Protein AF-A0A358Y754-F1 (afdb_monomer_lite)

Structure (mmCIF, N/CA/C/O backbone):
data_AF-A0A358Y754-F1
#
_entry.id   AF-A0A358Y754-F1
#
loop_
_atom_site.group_PDB
_atom_site.id
_atom_site.type_symbol
_atom_site.label_atom_id
_atom_site.label_alt_id
_atom_site.label_comp_id
_atom_site.label_asym_id
_atom_site.label_entity_id
_atom_site.label_seq_id
_atom_site.pdbx_PDB_ins_code
_atom_site.Cartn_x
_atom_site.Cartn_y
_atom_site.Cartn_z
_atom_site.occupancy
_atom_site.B_iso_or_equiv
_atom_site.auth_seq_id
_atom_site.auth_comp_id
_atom_site.auth_asym_id
_atom_site.auth_atom_id
_atom_site.pdbx_PDB_model_num
ATOM 1 N N . MET A 1 1 ? 4.904 1.450 -26.229 1.00 44.34 1 MET A N 1
ATOM 2 C CA . MET A 1 1 ? 3.844 1.472 -25.197 1.00 44.34 1 MET A CA 1
ATOM 3 C C . MET A 1 1 ? 4.305 2.407 -24.102 1.00 44.34 1 MET A C 1
ATOM 5 O O . MET A 1 1 ? 5.367 2.182 -23.542 1.00 44.34 1 MET A O 1
ATOM 9 N N . GLY A 1 2 ? 3.604 3.532 -23.963 1.00 46.59 2 GLY A N 1
ATOM 10 C CA . GLY A 1 2 ? 4.080 4.716 -23.255 1.00 46.59 2 GLY A CA 1
ATOM 11 C C . GLY A 1 2 ? 4.375 4.470 -21.779 1.00 46.59 2 GLY A C 1
ATOM 12 O O . GLY A 1 2 ? 3.590 3.831 -21.088 1.00 46.59 2 GLY A O 1
ATOM 13 N N . ILE A 1 3 ? 5.521 4.996 -21.352 1.00 49.88 3 ILE A N 1
ATOM 14 C CA . ILE A 1 3 ? 5.840 5.661 -20.078 1.00 49.88 3 ILE A CA 1
ATOM 15 C C . ILE A 1 3 ? 4.628 6.178 -19.270 1.00 49.88 3 ILE A C 1
ATOM 17 O O . ILE A 1 3 ? 4.520 7.363 -18.971 1.00 49.88 3 ILE A O 1
ATOM 21 N N . MET A 1 4 ? 3.728 5.294 -18.842 1.00 53.53 4 MET A N 1
ATOM 22 C CA . MET A 1 4 ? 2.977 5.490 -17.606 1.00 53.53 4 MET A CA 1
ATOM 23 C C . MET A 1 4 ? 4.018 5.402 -16.495 1.00 53.53 4 MET A C 1
ATOM 25 O O . MET A 1 4 ? 4.261 4.327 -15.942 1.00 53.53 4 MET A O 1
ATOM 29 N N . SER A 1 5 ? 4.728 6.515 -16.285 1.00 69.75 5 SER A N 1
ATOM 30 C CA . SER A 1 5 ? 5.697 6.694 -15.214 1.00 69.75 5 SER A CA 1
ATOM 31 C C . SER A 1 5 ? 5.061 6.148 -13.948 1.00 69.75 5 SER A C 1
ATOM 33 O O . SER A 1 5 ? 3.912 6.477 -13.660 1.00 69.75 5 SER A O 1
ATOM 35 N N . ILE A 1 6 ? 5.770 5.302 -13.208 1.00 77.12 6 ILE A N 1
ATOM 36 C CA . ILE A 1 6 ? 5.284 4.671 -11.973 1.00 77.12 6 ILE A CA 1
ATOM 37 C C . ILE A 1 6 ? 4.584 5.662 -11.032 1.00 77.12 6 ILE A C 1
ATOM 39 O O . ILE A 1 6 ? 3.609 5.317 -10.377 1.00 77.12 6 ILE A O 1
ATOM 43 N N . LEU A 1 7 ? 5.010 6.926 -11.072 1.00 80.88 7 LEU A N 1
ATOM 44 C CA . LEU A 1 7 ? 4.403 8.076 -10.410 1.00 80.88 7 LEU A CA 1
ATOM 45 C C . LEU A 1 7 ? 2.908 8.265 -10.719 1.00 80.88 7 LEU A C 1
ATOM 47 O O . LEU A 1 7 ? 2.136 8.497 -9.795 1.00 80.88 7 LEU A O 1
ATOM 51 N N . GLY A 1 8 ? 2.483 8.128 -11.978 1.00 84.00 8 GLY A N 1
ATOM 52 C CA . GLY A 1 8 ? 1.069 8.195 -12.361 1.00 84.00 8 GLY A CA 1
ATOM 53 C C . GLY A 1 8 ? 0.273 7.040 -11.757 1.00 84.00 8 GLY A C 1
ATOM 54 O O . GLY A 1 8 ? -0.754 7.258 -11.123 1.00 84.00 8 GLY A O 1
ATOM 55 N N . LEU A 1 9 ? 0.822 5.823 -11.817 1.00 84.12 9 LEU A N 1
ATOM 56 C CA . LEU A 1 9 ? 0.214 4.640 -11.201 1.00 84.12 9 LEU A CA 1
ATOM 57 C C . LEU A 1 9 ? 0.102 4.786 -9.672 1.00 84.12 9 LEU A C 1
ATOM 59 O O . LEU A 1 9 ? -0.897 4.388 -9.069 1.00 84.12 9 LEU A O 1
ATOM 63 N N . MET A 1 10 ? 1.119 5.372 -9.035 1.00 85.62 10 MET A N 1
ATOM 64 C CA . MET A 1 10 ? 1.126 5.686 -7.606 1.00 85.62 10 MET A CA 1
ATOM 65 C C . MET A 1 10 ? 0.062 6.728 -7.256 1.00 85.62 10 MET A C 1
ATOM 67 O O . MET A 1 10 ? -0.617 6.586 -6.238 1.00 85.62 10 MET A O 1
ATOM 71 N N . GLU A 1 11 ? -0.114 7.756 -8.084 1.00 87.81 11 GLU A N 1
ATOM 72 C CA . GLU A 1 11 ? -1.140 8.779 -7.889 1.00 87.81 11 GLU A CA 1
ATOM 73 C C . GLU A 1 11 ? -2.555 8.205 -8.046 1.00 87.81 11 GLU A C 1
ATOM 75 O O . GLU A 1 11 ? -3.382 8.362 -7.146 1.00 87.81 11 GLU A O 1
ATOM 80 N N . GLU A 1 12 ? -2.820 7.463 -9.123 1.00 88.00 12 GLU A N 1
ATOM 81 C CA . GLU A 1 12 ? -4.108 6.799 -9.368 1.00 88.00 12 GLU A CA 1
ATOM 82 C C . GLU A 1 12 ? -4.465 5.822 -8.242 1.00 88.00 12 GLU A C 1
ATOM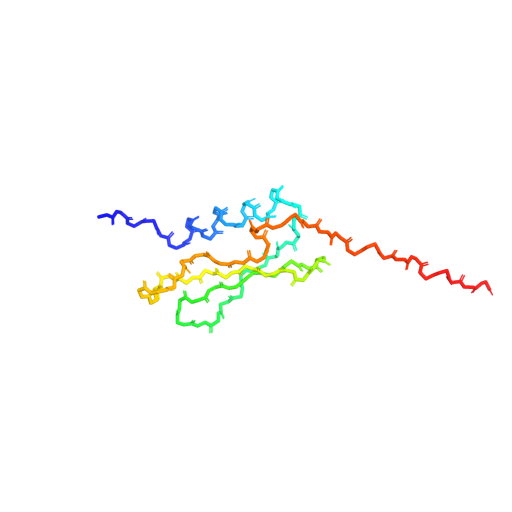 84 O O . GLU A 1 12 ? -5.590 5.816 -7.723 1.00 88.00 12 GLU A O 1
ATOM 89 N N . THR A 1 13 ? -3.484 5.031 -7.801 1.00 87.94 13 THR A N 1
ATOM 90 C CA . THR A 1 13 ? -3.658 4.090 -6.692 1.00 87.94 13 THR A CA 1
ATOM 91 C C . THR A 1 13 ? -3.966 4.832 -5.396 1.00 87.94 13 THR A C 1
ATOM 93 O O . THR A 1 13 ? -4.906 4.470 -4.687 1.00 87.94 13 THR A O 1
ATOM 96 N N . LYS A 1 14 ? -3.230 5.909 -5.092 1.00 88.56 14 LYS A N 1
ATOM 97 C CA . LYS A 1 14 ? -3.468 6.723 -3.895 1.00 88.56 14 LYS A CA 1
ATOM 98 C C . LYS A 1 14 ? -4.861 7.351 -3.920 1.00 88.56 14 LYS A C 1
ATOM 100 O O . LYS A 1 14 ? -5.571 7.254 -2.923 1.00 88.56 14 LYS A O 1
ATOM 105 N N . ASN A 1 15 ? -5.280 7.923 -5.047 1.00 89.38 15 ASN A N 1
ATOM 106 C CA . ASN A 1 15 ? -6.614 8.503 -5.208 1.00 89.38 15 ASN A CA 1
ATOM 107 C C . ASN A 1 15 ? -7.718 7.458 -5.036 1.00 89.38 15 ASN A C 1
ATOM 109 O O . ASN A 1 15 ? -8.690 7.710 -4.330 1.00 89.38 15 ASN A O 1
ATOM 113 N N . THR A 1 16 ? -7.546 6.257 -5.589 1.00 88.31 16 THR A N 1
ATOM 114 C CA . THR A 1 16 ? -8.509 5.156 -5.422 1.00 88.31 16 THR A CA 1
ATOM 115 C C . THR A 1 16 ? -8.640 4.737 -3.958 1.00 88.31 16 THR A C 1
ATOM 117 O O . THR A 1 16 ? -9.744 4.536 -3.447 1.00 88.31 16 THR A O 1
ATOM 120 N N . VAL A 1 17 ? -7.512 4.628 -3.258 1.00 87.69 17 VAL A N 1
ATOM 121 C CA . VAL A 1 17 ? -7.466 4.260 -1.839 1.00 87.69 17 VAL A CA 1
ATOM 122 C C . VAL A 1 17 ? -8.096 5.359 -0.967 1.00 87.69 17 VAL A C 1
ATOM 124 O O . VAL A 1 17 ? -8.903 5.049 -0.088 1.00 87.69 17 VAL A O 1
ATOM 127 N N . LEU A 1 18 ? -7.829 6.637 -1.259 1.00 87.06 18 LEU A N 1
ATOM 128 C CA . LEU A 1 18 ? -8.477 7.784 -0.607 1.00 87.06 18 LEU A CA 1
ATOM 129 C C . LEU A 1 18 ? -9.991 7.820 -0.873 1.00 87.06 18 LEU A C 1
ATOM 131 O O . LEU A 1 18 ? -10.770 8.015 0.059 1.00 87.06 18 LEU A O 1
ATOM 135 N N . HIS A 1 19 ? -10.423 7.565 -2.111 1.00 87.00 19 HIS A N 1
ATOM 136 C CA . HIS A 1 19 ? -11.837 7.529 -2.500 1.00 87.00 19 HIS A CA 1
ATOM 137 C C . HIS A 1 19 ? -12.612 6.415 -1.775 1.00 87.00 19 HIS A C 1
ATOM 139 O O . HIS A 1 19 ? -13.791 6.560 -1.464 1.00 87.00 19 HIS A O 1
ATOM 145 N N . ARG A 1 20 ? -11.937 5.314 -1.427 1.00 83.56 20 ARG A N 1
ATOM 146 C CA . ARG A 1 20 ? -12.476 4.222 -0.592 1.00 83.56 20 ARG A CA 1
ATOM 147 C C . ARG A 1 20 ? -12.484 4.530 0.913 1.00 83.56 20 ARG A C 1
ATOM 149 O O . ARG A 1 20 ? -12.855 3.673 1.721 1.00 83.56 20 ARG A O 1
ATOM 156 N N . GLY A 1 21 ? -12.076 5.738 1.298 1.00 83.94 21 GLY A N 1
ATOM 157 C CA . GLY A 1 21 ? -12.100 6.239 2.670 1.00 83.94 21 GLY A CA 1
ATOM 158 C C . GLY A 1 21 ? -10.897 5.833 3.520 1.00 83.94 21 GLY A C 1
ATOM 159 O O . GLY A 1 21 ? -10.955 5.975 4.743 1.00 83.94 21 GLY A O 1
ATOM 160 N N . HIS A 1 22 ? -9.828 5.304 2.915 1.00 86.69 22 HIS A N 1
ATOM 161 C CA . HIS A 1 22 ? -8.600 4.969 3.639 1.00 86.69 22 HIS A CA 1
ATOM 162 C C . HIS A 1 22 ? -7.758 6.216 3.882 1.00 86.69 22 HIS A C 1
ATOM 164 O O . HIS A 1 22 ? -7.591 7.054 3.003 1.00 86.69 22 HIS A O 1
ATOM 170 N N . ASN A 1 23 ? -7.180 6.311 5.073 1.00 87.12 23 ASN A N 1
ATOM 171 C CA . ASN A 1 23 ? -6.301 7.404 5.458 1.00 87.12 23 ASN A CA 1
ATOM 172 C C . ASN A 1 23 ? -4.842 6.984 5.302 1.00 87.12 23 ASN A C 1
ATOM 174 O O . ASN A 1 23 ? -4.293 6.254 6.131 1.00 87.12 23 ASN A O 1
ATOM 178 N N . VAL A 1 24 ? -4.228 7.427 4.216 1.00 85.19 24 VAL A N 1
ATOM 179 C CA . VAL A 1 24 ? -2.906 6.989 3.776 1.00 85.19 24 VAL A CA 1
ATOM 180 C C . VAL A 1 24 ? -1.979 8.191 3.652 1.00 85.19 24 VAL A C 1
ATOM 182 O O . VAL A 1 24 ? -2.359 9.218 3.093 1.00 85.19 24 VAL A O 1
ATOM 185 N N . LYS A 1 25 ? -0.766 8.088 4.203 1.00 80.38 25 LYS A N 1
ATOM 186 C CA . LYS A 1 25 ? 0.174 9.219 4.288 1.00 80.38 25 LYS A CA 1
ATOM 187 C C . LYS A 1 25 ? 1.202 9.191 3.159 1.00 80.38 25 LYS A C 1
ATOM 189 O O . LYS A 1 25 ? 1.013 9.841 2.127 1.00 80.38 25 LYS A O 1
ATOM 194 N N . ASN A 1 26 ? 2.266 8.421 3.368 1.00 84.00 26 ASN A N 1
ATOM 195 C CA . ASN A 1 26 ? 3.406 8.317 2.470 1.00 84.00 26 ASN A CA 1
ATOM 196 C C . ASN A 1 26 ? 3.539 6.903 1.917 1.00 84.00 26 ASN A C 1
ATOM 198 O O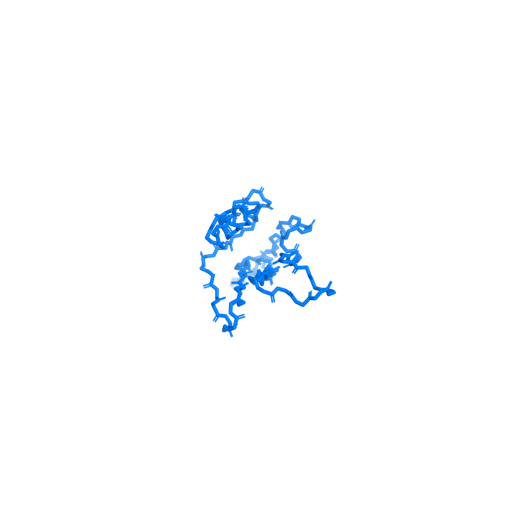 . ASN A 1 26 ? 3.191 5.928 2.583 1.00 84.00 26 ASN A O 1
ATOM 202 N N . TRP A 1 27 ? 4.092 6.826 0.712 1.00 85.06 27 TRP A N 1
ATOM 203 C CA . TRP A 1 27 ? 4.596 5.580 0.162 1.00 85.06 27 TRP A CA 1
ATOM 204 C C . TRP A 1 27 ? 5.864 5.171 0.917 1.00 85.06 27 TRP A C 1
ATOM 206 O O . TRP A 1 27 ? 6.783 5.971 1.093 1.00 85.06 27 TRP A O 1
ATOM 216 N N . LEU A 1 28 ? 5.897 3.926 1.369 1.00 87.00 28 LEU A N 1
ATOM 217 C CA . LEU A 1 28 ? 7.086 3.222 1.817 1.00 87.00 28 LEU A CA 1
ATOM 218 C C . LEU A 1 28 ? 7.790 2.629 0.601 1.00 87.00 28 LEU A C 1
ATOM 220 O O . LEU A 1 28 ? 7.214 1.820 -0.120 1.00 87.00 28 LEU A O 1
ATOM 224 N N . VAL A 1 29 ? 9.041 3.019 0.385 1.00 85.44 29 VAL A N 1
ATOM 225 C CA . VAL A 1 29 ? 9.896 2.421 -0.643 1.00 85.44 29 VAL A CA 1
ATOM 226 C C . VAL A 1 29 ? 10.563 1.194 -0.028 1.00 85.44 29 VAL A C 1
ATOM 228 O O . VAL A 1 29 ? 11.360 1.330 0.896 1.00 85.44 29 VAL A O 1
ATOM 231 N N . LEU A 1 30 ? 10.208 0.001 -0.506 1.00 81.31 30 LEU A N 1
ATOM 232 C CA . LEU A 1 30 ? 10.739 -1.271 0.004 1.00 81.31 30 LEU A CA 1
ATOM 233 C C . LEU A 1 30 ? 12.044 -1.692 -0.698 1.00 81.31 30 LEU A C 1
ATOM 235 O O . LEU A 1 30 ? 12.705 -2.623 -0.248 1.00 81.31 30 LEU A O 1
ATOM 239 N N . GLY A 1 31 ? 12.435 -0.983 -1.762 1.00 75.81 31 GLY A N 1
ATOM 240 C CA . GLY A 1 31 ? 13.576 -1.318 -2.618 1.00 75.81 31 GLY A CA 1
ATOM 241 C C . GLY A 1 31 ? 13.160 -2.163 -3.825 1.00 75.81 31 GLY A C 1
ATOM 242 O O . GLY A 1 31 ? 12.062 -2.717 -3.845 1.00 75.81 31 GLY A O 1
ATOM 243 N N . ASN A 1 32 ? 14.023 -2.231 -4.845 1.00 76.00 32 ASN A N 1
ATOM 244 C CA . ASN A 1 32 ? 13.771 -2.984 -6.084 1.00 76.00 32 ASN A CA 1
ATOM 245 C C . ASN A 1 32 ? 12.459 -2.562 -6.790 1.00 76.00 32 ASN A C 1
ATOM 247 O O . ASN A 1 32 ? 11.653 -3.405 -7.187 1.00 76.00 32 ASN A O 1
ATOM 251 N N . ASP A 1 33 ? 12.213 -1.246 -6.820 1.00 79.75 33 ASP A N 1
ATOM 252 C CA . ASP A 1 33 ? 11.038 -0.602 -7.429 1.00 79.75 33 ASP A CA 1
ATOM 253 C C . ASP A 1 33 ? 9.686 -1.100 -6.882 1.00 79.75 33 ASP A C 1
ATOM 255 O O . ASP A 1 33 ? 8.655 -1.115 -7.563 1.00 79.75 33 ASP A O 1
ATOM 259 N N . CYS A 1 34 ? 9.700 -1.519 -5.613 1.00 83.88 34 CYS A N 1
ATOM 260 C CA . CYS A 1 34 ? 8.519 -1.877 -4.843 1.00 83.88 34 CYS A CA 1
ATOM 261 C C . CYS A 1 34 ? 8.121 -0.733 -3.902 1.00 83.88 34 CYS A C 1
ATOM 263 O O . CYS A 1 34 ? 8.915 -0.259 -3.082 1.00 83.88 34 CYS A O 1
ATOM 265 N N . TYR A 1 35 ? 6.853 -0.341 -3.970 1.00 88.25 35 TYR A N 1
ATOM 266 C CA . TYR A 1 35 ? 6.266 0.719 -3.161 1.00 88.25 35 TYR A CA 1
ATOM 267 C C . TYR A 1 35 ? 5.076 0.173 -2.390 1.00 88.25 35 TYR A C 1
ATOM 269 O O . TYR A 1 35 ? 4.200 -0.454 -2.969 1.00 88.25 35 TYR A O 1
ATOM 277 N N . ALA A 1 36 ? 5.012 0.427 -1.092 1.00 88.50 36 ALA A N 1
ATOM 278 C CA . ALA A 1 36 ? 3.899 0.037 -0.242 1.00 88.50 36 ALA A CA 1
ATOM 279 C C . ALA A 1 36 ? 3.238 1.264 0.379 1.00 88.50 36 ALA A C 1
ATOM 281 O O . ALA A 1 36 ? 3.867 2.296 0.581 1.00 88.50 36 ALA A O 1
ATOM 282 N N . LEU A 1 37 ? 1.959 1.168 0.698 1.00 89.19 37 LEU A N 1
ATOM 283 C CA . LEU A 1 37 ? 1.209 2.239 1.327 1.00 89.19 37 LEU A CA 1
ATOM 284 C C . LEU A 1 37 ? 0.196 1.623 2.283 1.00 89.19 37 LEU A C 1
ATOM 286 O O . LEU A 1 37 ? -0.526 0.693 1.938 1.00 89.19 37 LEU A O 1
ATOM 290 N N . GLU A 1 38 ? 0.197 2.114 3.517 1.00 88.19 38 GLU A N 1
ATOM 291 C CA . GLU A 1 38 ? -0.581 1.562 4.623 1.00 88.19 38 GLU A CA 1
ATOM 292 C C . GLU A 1 38 ? -1.601 2.591 5.114 1.00 88.19 38 GLU A C 1
ATOM 294 O O . GLU A 1 38 ? -1.287 3.769 5.319 1.00 88.19 38 GLU A O 1
ATOM 299 N N . CYS A 1 39 ? -2.837 2.138 5.314 1.00 86.81 39 CYS A N 1
ATOM 300 C CA . CYS A 1 39 ? -3.880 2.936 5.937 1.00 86.81 39 CYS A CA 1
ATOM 301 C C . CYS A 1 39 ? -3.651 3.029 7.449 1.00 86.81 39 CYS A C 1
ATOM 303 O O . CYS A 1 39 ? -3.680 2.024 8.153 1.00 86.81 39 CYS A O 1
ATOM 305 N N . SER A 1 40 ? -3.512 4.245 7.975 1.00 83.44 40 SER A N 1
ATOM 306 C CA . SER A 1 40 ? -3.296 4.480 9.410 1.00 83.44 40 SER A CA 1
ATOM 307 C C . SER A 1 40 ? -4.494 4.076 10.281 1.00 83.44 40 SER A C 1
ATOM 309 O O . SER A 1 40 ? -4.325 3.800 11.467 1.00 83.44 40 SER A O 1
ATOM 311 N N . ASP A 1 41 ? -5.703 4.054 9.713 1.00 81.75 41 ASP A N 1
ATOM 312 C CA . ASP A 1 41 ? -6.930 3.726 10.442 1.00 81.75 41 ASP A CA 1
ATOM 313 C C . ASP A 1 41 ? -7.191 2.215 10.479 1.00 81.75 41 ASP A C 1
ATOM 315 O O . ASP A 1 41 ? -7.366 1.652 11.557 1.00 81.75 41 ASP A O 1
ATOM 319 N N . CYS A 1 42 ? -7.209 1.542 9.324 1.00 81.31 42 CYS A N 1
ATOM 320 C CA . CYS A 1 42 ? -7.567 0.120 9.235 1.00 81.31 42 CYS A CA 1
ATOM 321 C C . CYS A 1 42 ? -6.380 -0.830 9.017 1.00 81.31 42 CYS A C 1
ATOM 323 O O . CYS A 1 42 ? -6.598 -2.034 8.917 1.00 81.31 42 CYS A O 1
ATOM 325 N N . LYS A 1 43 ? -5.147 -0.308 8.929 1.00 82.50 43 LYS A N 1
ATOM 326 C CA . LYS A 1 43 ? -3.896 -1.054 8.684 1.00 82.50 43 LYS A CA 1
ATOM 327 C C . LYS A 1 43 ? -3.853 -1.877 7.394 1.00 82.50 43 LYS A C 1
ATOM 329 O O . LYS A 1 43 ? -2.922 -2.646 7.187 1.00 82.50 43 LYS A O 1
ATOM 334 N N . LYS A 1 44 ? -4.835 -1.717 6.505 1.00 86.50 44 LYS A N 1
ATOM 335 C CA . LYS A 1 44 ? -4.812 -2.352 5.185 1.00 86.50 44 LYS A CA 1
ATOM 336 C C . LYS A 1 44 ? -3.734 -1.715 4.329 1.00 86.50 44 LYS A C 1
ATOM 338 O O . LYS A 1 44 ? -3.544 -0.495 4.366 1.00 86.50 44 LYS A O 1
ATOM 343 N N . THR A 1 45 ? -3.078 -2.544 3.535 1.00 88.06 45 THR A N 1
ATOM 344 C CA . THR A 1 45 ? -1.952 -2.138 2.705 1.00 88.06 45 THR A CA 1
ATOM 345 C C . THR A 1 45 ? -2.291 -2.216 1.223 1.00 88.06 45 THR A C 1
ATOM 347 O O . THR A 1 45 ? -3.211 -2.917 0.785 1.00 88.06 45 THR A O 1
ATOM 350 N N . VAL A 1 46 ? -1.541 -1.450 0.444 1.00 89.75 46 VAL A N 1
ATOM 351 C CA . VAL A 1 46 ? -1.431 -1.571 -1.003 1.00 89.75 46 VAL A CA 1
ATOM 352 C C . VAL A 1 46 ? 0.037 -1.573 -1.380 1.00 89.75 46 VAL A C 1
ATOM 354 O O . VAL A 1 46 ? 0.850 -0.918 -0.736 1.00 89.75 46 VAL A O 1
ATOM 357 N N . MET A 1 47 ? 0.371 -2.334 -2.406 1.00 89.06 47 MET A N 1
ATOM 358 C CA . MET A 1 47 ? 1.708 -2.509 -2.927 1.00 89.06 47 MET A CA 1
ATOM 359 C C . MET A 1 47 ? 1.688 -2.323 -4.440 1.00 89.06 47 MET A C 1
ATOM 361 O O . MET A 1 47 ? 0.804 -2.821 -5.136 1.00 89.06 47 MET A O 1
ATOM 365 N N . ILE A 1 48 ? 2.682 -1.608 -4.937 1.00 88.62 48 ILE A N 1
ATOM 366 C CA . ILE A 1 48 ? 2.964 -1.392 -6.343 1.00 88.62 48 ILE A CA 1
ATOM 367 C C . ILE A 1 48 ? 4.344 -1.975 -6.625 1.00 88.62 48 ILE A C 1
ATOM 369 O O . ILE A 1 48 ? 5.290 -1.696 -5.890 1.00 88.62 48 ILE A O 1
ATOM 373 N N . LYS A 1 49 ? 4.458 -2.754 -7.697 1.00 86.19 49 LYS A N 1
ATOM 374 C CA . LYS A 1 49 ? 5.729 -3.239 -8.237 1.00 86.19 49 LYS A CA 1
ATOM 375 C C . LYS A 1 49 ? 5.911 -2.650 -9.627 1.00 86.19 49 LYS A C 1
ATOM 377 O O . LYS A 1 49 ? 5.061 -2.863 -10.488 1.00 86.19 49 LYS A O 1
ATOM 382 N N . GLU A 1 50 ? 6.987 -1.905 -9.860 1.00 81.25 50 GLU A N 1
ATOM 383 C CA . GLU A 1 50 ? 7.272 -1.356 -11.194 1.00 81.25 50 GLU A CA 1
ATOM 384 C C . GLU A 1 50 ? 7.587 -2.469 -12.200 1.00 81.25 50 GLU A C 1
ATOM 386 O O . GLU A 1 50 ? 7.038 -2.482 -13.306 1.00 81.25 50 GLU A O 1
ATOM 391 N N . HIS A 1 51 ? 8.387 -3.443 -11.755 1.00 80.88 51 HIS A N 1
ATOM 392 C CA . HIS A 1 51 ? 8.812 -4.623 -12.502 1.00 80.88 51 HIS A CA 1
ATOM 393 C C . HIS A 1 51 ? 8.228 -5.903 -11.881 1.00 80.88 51 HIS A C 1
ATOM 395 O O . HIS A 1 51 ? 8.942 -6.634 -11.191 1.00 80.88 51 HIS A O 1
ATOM 401 N N . PRO A 1 52 ? 6.926 -6.190 -12.070 1.00 75.56 52 PRO A N 1
ATOM 402 C CA . PRO A 1 52 ? 6.364 -7.456 -11.624 1.00 75.56 52 PRO A CA 1
ATOM 403 C C . PRO A 1 52 ? 6.982 -8.616 -12.418 1.00 75.56 52 PRO A C 1
ATOM 405 O O . PRO A 1 52 ? 7.207 -8.508 -13.626 1.00 75.56 52 PRO A O 1
ATOM 408 N N . LEU A 1 53 ? 7.221 -9.747 -11.751 1.00 76.56 53 LEU A N 1
ATOM 409 C CA . LEU A 1 53 ? 7.483 -11.010 -12.442 1.00 76.56 53 LEU A CA 1
ATOM 410 C C . LEU A 1 53 ? 6.263 -11.393 -13.310 1.00 76.56 53 LEU A C 1
ATOM 412 O O . LEU A 1 53 ? 5.154 -10.937 -13.037 1.00 76.56 53 LEU A O 1
ATOM 416 N N . PRO A 1 54 ? 6.409 -12.251 -14.336 1.00 74.50 54 PRO A N 1
ATOM 417 C CA . PRO A 1 54 ? 5.326 -12.582 -15.277 1.00 74.50 54 PRO A CA 1
ATOM 418 C C . PRO A 1 54 ? 4.039 -13.139 -14.639 1.00 74.50 54 PRO A C 1
ATOM 420 O O . PRO A 1 54 ? 2.987 -13.093 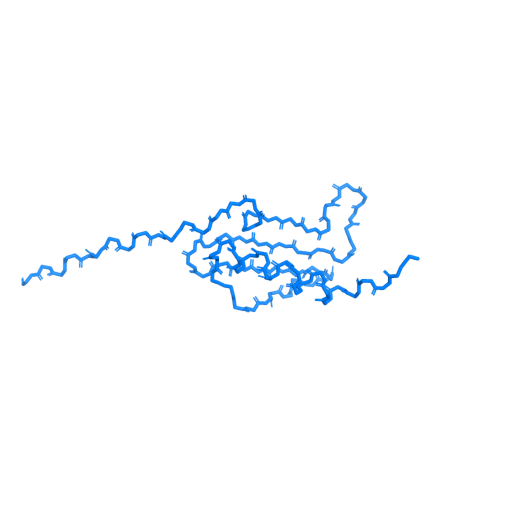-15.267 1.00 74.50 54 PRO A O 1
ATOM 423 N N . ASN A 1 55 ? 4.108 -13.631 -13.399 1.00 79.88 55 ASN A N 1
ATOM 424 C CA . ASN A 1 55 ? 2.959 -14.134 -12.639 1.00 79.88 55 ASN A CA 1
ATOM 425 C C . ASN A 1 55 ? 2.511 -13.184 -11.513 1.00 79.88 55 ASN A C 1
ATOM 427 O O . ASN A 1 55 ? 1.695 -13.563 -10.675 1.00 79.88 55 ASN A O 1
ATOM 431 N N . GLU A 1 56 ? 3.060 -11.972 -11.450 1.00 76.81 56 GLU A N 1
ATOM 432 C CA . GLU A 1 56 ? 2.761 -10.992 -10.413 1.00 76.81 56 GLU A CA 1
ATOM 433 C C . GLU A 1 56 ? 1.959 -9.813 -10.958 1.00 76.81 56 GLU A C 1
ATOM 435 O O . GLU A 1 56 ? 2.062 -9.414 -12.117 1.00 76.81 56 GLU A O 1
ATOM 440 N N . ILE A 1 57 ? 1.144 -9.231 -10.085 1.00 79.44 57 ILE A N 1
ATOM 441 C CA . ILE A 1 57 ? 0.271 -8.114 -10.426 1.00 79.44 57 ILE A CA 1
ATOM 442 C C . ILE A 1 57 ? 0.997 -6.811 -10.098 1.00 79.44 57 ILE A C 1
ATOM 444 O O . ILE A 1 57 ? 1.543 -6.651 -9.005 1.00 79.44 57 ILE A O 1
ATOM 448 N N . LYS A 1 58 ? 0.960 -5.855 -11.030 1.00 82.81 58 LYS A N 1
ATOM 449 C CA . LYS A 1 58 ? 1.634 -4.554 -10.895 1.00 82.81 58 LYS A CA 1
ATOM 450 C C . LYS A 1 58 ? 1.158 -3.752 -9.679 1.00 82.81 58 LYS A C 1
ATOM 452 O O . LYS A 1 58 ? 1.946 -3.049 -9.057 1.00 82.81 58 LYS A O 1
ATOM 457 N N . VAL A 1 59 ? -0.124 -3.870 -9.334 1.00 85.12 59 VAL A N 1
ATOM 458 C CA . VAL A 1 59 ? -0.730 -3.252 -8.151 1.00 85.12 59 VAL A CA 1
ATOM 459 C C . VAL A 1 59 ? -1.547 -4.308 -7.420 1.00 85.12 59 VAL A C 1
ATOM 461 O O . VAL A 1 59 ? -2.402 -4.955 -8.017 1.00 85.12 59 VAL A O 1
ATOM 464 N N . SER A 1 60 ? -1.280 -4.487 -6.132 1.00 83.31 60 SER A N 1
ATOM 465 C CA . SER A 1 60 ? -1.930 -5.482 -5.277 1.00 83.31 60 SER A CA 1
ATOM 466 C C . SER A 1 60 ? -2.222 -4.871 -3.916 1.00 83.31 60 SER A C 1
ATOM 468 O O . SER A 1 60 ? -1.408 -4.119 -3.400 1.00 83.31 60 SER A O 1
ATOM 470 N N . GLY A 1 61 ? -3.354 -5.179 -3.290 1.00 82.81 61 GLY A N 1
ATOM 471 C CA . GLY A 1 61 ? -3.605 -4.670 -1.943 1.00 82.81 61 GLY A CA 1
ATOM 472 C C . GLY A 1 61 ? -5.044 -4.754 -1.488 1.00 82.81 61 GLY A C 1
ATOM 473 O O . GLY A 1 61 ? -5.971 -4.460 -2.240 1.00 82.81 61 GLY A O 1
ATOM 474 N N . GLU A 1 62 ? -5.233 -5.065 -0.213 1.00 80.94 62 GLU A N 1
ATOM 475 C CA . GLU A 1 62 ? -6.554 -5.098 0.409 1.00 80.94 62 GLU A CA 1
ATOM 476 C C . GLU A 1 62 ? -7.196 -3.706 0.434 1.00 80.94 62 GLU A C 1
ATOM 478 O O . GLU A 1 62 ? -8.409 -3.578 0.268 1.00 80.94 62 GLU A O 1
ATOM 483 N N . ALA A 1 63 ? -6.399 -2.639 0.552 1.00 81.75 63 ALA A N 1
ATOM 484 C CA . ALA A 1 63 ? -6.915 -1.269 0.516 1.00 81.75 63 ALA A CA 1
ATOM 485 C C . ALA A 1 63 ? -7.595 -0.913 -0.827 1.00 81.75 63 ALA A C 1
ATOM 487 O O . ALA A 1 63 ? -8.463 -0.039 -0.864 1.00 81.75 63 ALA A O 1
ATOM 488 N N . LEU A 1 64 ? -7.258 -1.623 -1.913 1.00 81.94 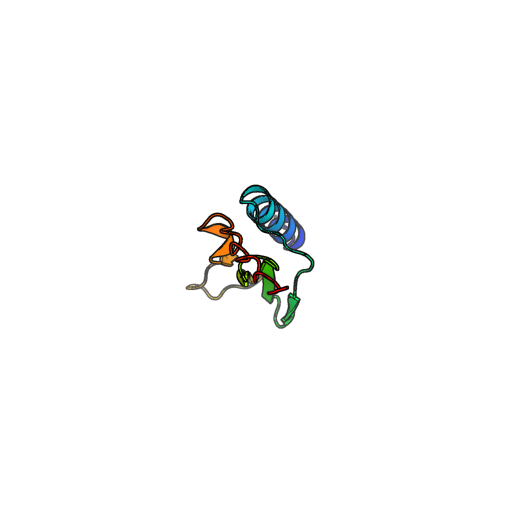64 LEU A N 1
ATOM 489 C CA . LEU A 1 64 ? -7.900 -1.498 -3.227 1.00 81.94 64 LEU A CA 1
ATOM 490 C C . LEU A 1 64 ? -9.086 -2.431 -3.435 1.00 81.94 64 LEU A C 1
ATOM 492 O O . LEU A 1 64 ? -9.835 -2.225 -4.380 1.00 81.94 64 LEU A O 1
ATOM 496 N N . ALA A 1 65 ? -9.260 -3.463 -2.615 1.00 81.50 65 ALA A N 1
ATOM 497 C CA . ALA A 1 65 ? -10.363 -4.409 -2.763 1.00 81.50 65 ALA A CA 1
ATOM 498 C C . ALA A 1 65 ? -11.548 -4.018 -1.877 1.00 81.50 65 ALA A C 1
ATOM 500 O O . ALA A 1 65 ? -12.699 -4.082 -2.307 1.00 81.50 65 ALA A O 1
ATOM 501 N N . VAL A 1 66 ? -11.276 -3.512 -0.673 1.00 83.69 66 VAL A N 1
ATOM 502 C CA . VAL A 1 66 ? -12.295 -3.262 0.351 1.00 83.69 66 VAL A CA 1
ATOM 503 C C . VAL A 1 66 ? -12.286 -1.817 0.842 1.00 83.69 66 VAL A C 1
ATOM 505 O O . VAL A 1 66 ? -11.253 -1.148 0.854 1.00 83.69 66 VAL A O 1
ATOM 508 N N . ASN A 1 67 ? -13.448 -1.335 1.279 1.00 83.25 67 ASN A N 1
ATOM 509 C CA . ASN A 1 67 ? -13.574 -0.007 1.878 1.00 83.25 67 ASN A CA 1
ATOM 510 C C . ASN A 1 67 ? -12.860 0.062 3.235 1.00 83.25 67 ASN A C 1
ATOM 512 O O . ASN A 1 67 ? -12.632 -0.957 3.911 1.00 83.25 67 ASN A O 1
ATOM 516 N N . CYS A 1 68 ? -12.490 1.279 3.637 1.00 80.69 68 CYS A N 1
ATOM 517 C CA . CYS A 1 68 ? -11.910 1.501 4.950 1.00 80.69 68 CYS A CA 1
ATOM 518 C C . CYS A 1 68 ? -12.960 1.247 6.028 1.00 80.69 68 CYS A C 1
ATOM 520 O O . CYS A 1 68 ? -13.914 2.005 6.190 1.00 80.69 68 CYS A O 1
ATOM 522 N N . VAL A 1 69 ? -12.748 0.191 6.806 1.00 77.12 69 VAL A N 1
ATOM 523 C CA . VAL A 1 69 ? -13.507 -0.047 8.029 1.00 77.12 69 VAL A CA 1
ATOM 524 C C . VAL A 1 69 ? -12.690 0.585 9.136 1.00 77.12 69 VAL A C 1
ATOM 526 O O . VAL A 1 69 ? -11.682 0.025 9.566 1.00 77.12 69 VAL A O 1
ATOM 529 N N . LYS A 1 70 ? -13.063 1.804 9.535 1.00 68.69 70 LYS A N 1
ATOM 530 C CA . LYS A 1 70 ? -12.422 2.445 10.683 1.00 68.69 70 LYS A CA 1
ATOM 531 C C . LYS A 1 70 ? -12.679 1.558 11.900 1.00 68.69 70 LYS A C 1
ATOM 533 O O . LYS A 1 70 ? -13.845 1.235 12.145 1.00 68.69 70 LYS A O 1
ATOM 538 N N . PRO A 1 71 ? -11.646 1.159 12.660 1.00 60.84 71 PRO A N 1
ATOM 539 C CA . PRO A 1 71 ? -11.879 0.491 13.923 1.00 60.84 71 PRO A CA 1
ATOM 540 C C . PRO A 1 71 ? -12.680 1.467 14.775 1.00 60.84 71 PRO A C 1
ATOM 542 O O . PRO A 1 71 ? -12.231 2.584 15.053 1.00 60.84 71 PRO A O 1
ATOM 545 N N . VAL A 1 72 ? -13.902 1.077 15.133 1.00 58.00 72 VAL A N 1
ATOM 546 C CA . VAL A 1 72 ? -14.685 1.802 16.125 1.00 58.00 72 VAL A CA 1
ATOM 547 C C . VAL A 1 72 ? -13.828 1.756 17.380 1.00 58.00 72 VAL A C 1
ATOM 549 O O . VAL A 1 72 ? -13.696 0.712 18.010 1.00 58.00 72 VAL A O 1
ATOM 552 N N . LYS A 1 73 ? -13.149 2.864 17.697 1.00 52.31 73 LYS A N 1
ATOM 553 C CA . LYS A 1 73 ? -12.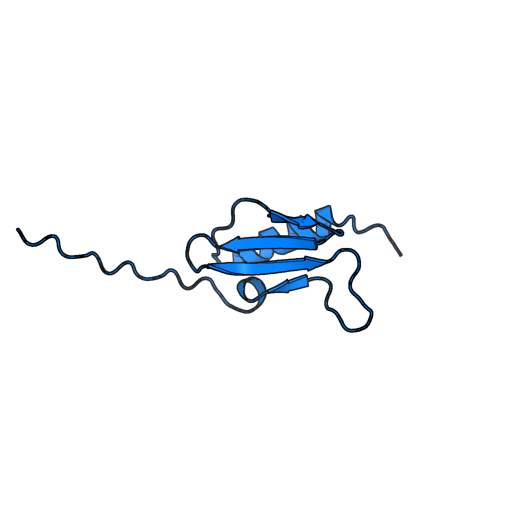518 3.025 19.001 1.00 52.31 73 LYS A CA 1
ATOM 554 C C . LYS A 1 73 ? -13.675 2.987 19.984 1.00 52.31 73 LYS A C 1
ATOM 556 O O . LYS A 1 73 ? -14.323 4.012 20.194 1.00 52.31 73 LYS A O 1
ATOM 561 N N . GLU A 1 74 ? -13.966 1.813 20.538 1.00 49.53 74 GLU A N 1
ATOM 562 C CA . GLU A 1 74 ? -14.757 1.709 21.750 1.00 49.53 74 GLU A CA 1
ATOM 563 C C . GLU A 1 74 ? -14.093 2.666 22.729 1.00 49.53 74 GLU A C 1
ATOM 565 O O . GLU A 1 74 ? -12.941 2.484 23.141 1.00 49.53 74 GLU A O 1
ATOM 570 N N . LYS A 1 75 ? -14.771 3.790 22.979 1.00 44.94 75 LYS A N 1
ATOM 571 C CA . LYS A 1 75 ? -14.360 4.757 23.982 1.00 44.94 75 LYS A CA 1
ATOM 572 C C . LYS A 1 75 ? -14.213 3.940 25.255 1.00 44.94 75 LYS A C 1
ATOM 574 O O . LYS A 1 75 ? -15.221 3.554 25.837 1.00 44.94 75 LYS A O 1
ATOM 579 N N . LYS A 1 76 ? -12.974 3.657 25.674 1.00 47.25 76 LYS A N 1
ATOM 580 C CA . LYS A 1 76 ? -12.703 3.175 27.026 1.00 47.25 76 LYS A CA 1
ATOM 581 C C . LYS A 1 76 ? -13.357 4.197 27.944 1.00 47.25 76 LYS A C 1
ATOM 583 O O . LYS A 1 76 ? -12.860 5.317 28.062 1.00 47.25 76 LYS A O 1
ATOM 588 N N . LEU A 1 77 ? -14.511 3.830 28.501 1.00 54.25 77 LEU A N 1
ATOM 589 C CA . LEU A 1 77 ? -15.181 4.555 29.563 1.00 54.25 77 LEU A CA 1
ATOM 590 C C . LEU A 1 77 ? -14.111 4.729 30.645 1.00 54.25 77 LEU A C 1
ATOM 592 O O . LEU A 1 77 ? -13.753 3.767 31.326 1.00 54.25 77 LEU A O 1
ATOM 596 N N . ARG A 1 78 ? -13.517 5.923 30.745 1.00 53.69 78 ARG A N 1
ATOM 597 C CA . ARG A 1 78 ? -12.730 6.288 31.921 1.00 53.69 78 ARG A CA 1
ATOM 598 C C . ARG A 1 78 ? -13.730 6.249 33.069 1.00 53.69 78 ARG A C 1
ATOM 600 O O . ARG A 1 78 ? -14.593 7.121 33.153 1.00 53.69 78 ARG A O 1
ATOM 607 N N . LYS A 1 79 ? -13.689 5.172 33.860 1.00 50.72 79 LYS A N 1
ATOM 608 C CA . LYS A 1 79 ? -14.432 5.095 35.115 1.00 50.72 79 LYS A CA 1
ATOM 609 C C . LYS A 1 79 ? -13.975 6.268 35.984 1.00 50.72 79 LYS A C 1
ATOM 611 O O . 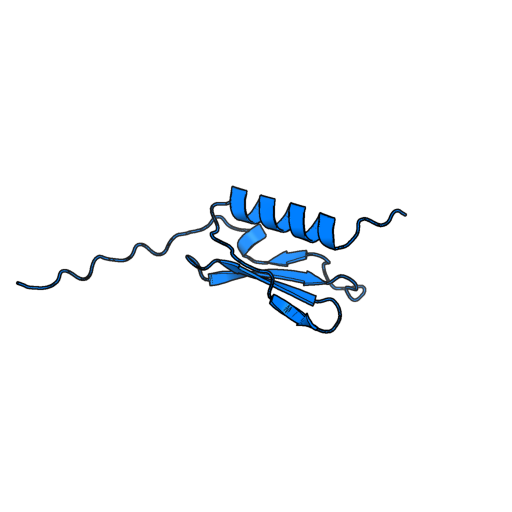LYS A 1 79 ? -12.786 6.587 36.016 1.00 50.72 79 LYS A O 1
ATOM 616 N N . LYS A 1 80 ? -14.992 6.925 36.525 1.00 49.06 80 LYS A N 1
ATOM 617 C CA . LYS A 1 80 ? -14.980 8.140 37.332 1.00 49.06 80 LYS A CA 1
ATOM 618 C C . LYS A 1 80 ? -14.148 7.969 38.597 1.00 49.06 80 LYS A C 1
ATOM 620 O O . LYS A 1 80 ? -14.130 6.826 39.106 1.00 49.06 80 LYS A O 1
#

Radius of gyration: 15.69 Å; chains: 1; bounding box: 29×23×62 Å

Foldseek 3Di:
DDPPPVVVVVVVVVVLLVVLVFAWDDWDDPDQQKTKIAGPFQRWMKIAHPDDDPPDDRIDTPSNVHGDDGPPPPPPPPDD

Secondary structure (DSSP, 8-state):
-----HHHHHHHHHHHHHHTT--B---EEEETTEEEEEBTTT--EEEEESS--TTS-SEE-HHHHS--------------

Sequence (80 aa):
MGIMSILGLMEETKNTVLHRGHNVKNWLVLGNDCYALECSDCKKTVMIKEHPLPNEIKVSGEALAVNCVKPVKEKKLRKK

pLDDT: mean 77.62, std 13.08, range [44.34, 89.75]